Protein AF-A0A7S2ACG4-F1 (afdb_monomer_lite)

Organism: NCBI:txid1078864

Structure (mmCIF, N/CA/C/O backbone):
data_AF-A0A7S2ACG4-F1
#
_entry.id   AF-A0A7S2ACG4-F1
#
loop_
_atom_site.group_PDB
_atom_site.id
_atom_site.type_symbol
_atom_site.label_atom_id
_atom_site.label_alt_id
_atom_site.label_comp_id
_atom_site.label_asym_id
_atom_site.label_entity_id
_atom_site.label_seq_id
_atom_site.pdbx_PDB_ins_code
_atom_site.Cartn_x
_atom_site.Cartn_y
_atom_site.Cartn_z
_atom_site.occupancy
_atom_site.B_iso_or_equiv
_atom_site.auth_seq_id
_atom_site.auth_comp_id
_atom_site.auth_asym_id
_atom_site.auth_atom_id
_atom_site.pdbx_PDB_model_num
ATOM 1 N N . MET A 1 1 ? -9.609 -1.113 12.288 1.00 94.94 1 MET A N 1
ATOM 2 C CA . MET A 1 1 ? -8.136 -1.249 12.330 1.00 94.94 1 MET A CA 1
ATOM 3 C C . MET A 1 1 ? -7.491 0.113 12.137 1.00 94.94 1 MET A C 1
ATOM 5 O O . MET A 1 1 ? -8.011 0.905 11.362 1.00 94.94 1 MET A O 1
ATOM 9 N N . GLU A 1 2 ? -6.406 0.411 12.848 1.00 96.69 2 GLU A N 1
ATOM 10 C CA . GLU A 1 2 ? -5.659 1.664 12.652 1.00 96.69 2 GLU A CA 1
ATOM 11 C C . GLU A 1 2 ? -4.924 1.659 11.305 1.00 96.69 2 GLU A C 1
ATOM 13 O O . GLU A 1 2 ? -4.560 0.588 10.811 1.00 96.69 2 GLU A O 1
ATOM 18 N N . VAL A 1 3 ? -4.732 2.843 10.714 1.00 96.94 3 VAL A N 1
ATOM 19 C CA . VAL A 1 3 ? -4.081 3.005 9.408 1.00 96.94 3 VAL A CA 1
ATOM 20 C C . VAL A 1 3 ? -2.901 3.964 9.516 1.00 96.94 3 VAL A C 1
ATOM 22 O O . VAL A 1 3 ? -3.017 5.038 10.111 1.00 96.94 3 VAL A O 1
ATOM 25 N N . TYR A 1 4 ? -1.772 3.588 8.920 1.00 97.56 4 TYR A N 1
ATOM 26 C CA . TYR A 1 4 ? -0.558 4.401 8.868 1.00 97.56 4 TYR A CA 1
ATOM 27 C C . TYR A 1 4 ? 0.003 4.431 7.450 1.00 97.56 4 TYR A C 1
ATOM 29 O O . TYR A 1 4 ? -0.174 3.483 6.694 1.00 97.56 4 TYR A O 1
ATOM 37 N N . ILE A 1 5 ? 0.713 5.500 7.104 1.00 97.19 5 ILE A N 1
ATOM 38 C CA . ILE A 1 5 ? 1.559 5.564 5.908 1.00 97.19 5 ILE A CA 1
ATOM 39 C C . ILE A 1 5 ? 3.006 5.611 6.372 1.00 97.19 5 ILE A C 1
ATOM 41 O O . ILE A 1 5 ? 3.343 6.389 7.265 1.00 97.19 5 ILE A O 1
ATOM 45 N N . GLY A 1 6 ? 3.839 4.776 5.768 1.00 96.19 6 GLY A N 1
ATOM 46 C CA . GLY A 1 6 ? 5.273 4.711 5.994 1.00 96.19 6 GLY A CA 1
ATOM 47 C C . GLY A 1 6 ? 6.005 5.158 4.740 1.00 96.19 6 GLY A C 1
ATOM 48 O O . GLY A 1 6 ? 5.621 4.758 3.640 1.00 96.19 6 GLY A O 1
ATOM 49 N N . THR A 1 7 ? 7.053 5.968 4.886 1.00 94.75 7 THR A N 1
ATOM 50 C CA . THR A 1 7 ? 7.969 6.271 3.780 1.00 94.75 7 THR A CA 1
ATOM 51 C C . THR A 1 7 ? 9.415 5.985 4.143 1.00 94.75 7 THR A C 1
ATOM 53 O O . THR A 1 7 ? 9.838 6.149 5.294 1.00 94.75 7 THR A O 1
ATOM 56 N N . TYR A 1 8 ? 10.185 5.557 3.146 1.00 90.56 8 TYR A N 1
ATOM 57 C CA . TYR A 1 8 ? 11.637 5.463 3.233 1.00 90.56 8 TYR A CA 1
ATOM 58 C C . TYR A 1 8 ? 12.287 5.915 1.928 1.00 90.56 8 TYR A C 1
ATOM 60 O O . TYR A 1 8 ? 11.700 5.827 0.848 1.00 90.56 8 TYR A O 1
ATOM 68 N N . SER A 1 9 ? 13.510 6.431 2.037 1.00 87.62 9 SER A N 1
ATOM 69 C CA . SER A 1 9 ? 14.260 6.897 0.876 1.00 87.62 9 SER A CA 1
ATOM 70 C C . SER A 1 9 ? 14.801 5.707 0.096 1.00 87.62 9 SER A C 1
ATOM 72 O O . SER A 1 9 ? 15.509 4.854 0.635 1.00 87.62 9 SER A O 1
ATOM 74 N N . LEU A 1 10 ? 14.525 5.685 -1.202 1.00 80.62 10 LEU A N 1
ATOM 75 C CA . LEU A 1 10 ? 15.313 4.924 -2.159 1.00 80.62 10 LEU A CA 1
ATOM 76 C C . LEU A 1 10 ? 16.554 5.752 -2.541 1.00 80.62 10 LEU A C 1
ATOM 78 O O . LEU A 1 10 ? 16.940 6.703 -1.861 1.00 80.62 10 LEU A O 1
ATOM 82 N N . LEU A 1 11 ? 17.244 5.351 -3.608 1.00 78.81 11 LEU A N 1
ATOM 83 C CA . LEU A 1 11 ? 18.458 6.026 -4.060 1.00 78.81 11 LEU A CA 1
ATOM 84 C C . LEU A 1 11 ? 18.121 7.431 -4.597 1.00 78.81 11 LEU A C 1
ATOM 86 O O . LEU A 1 11 ? 17.392 7.546 -5.579 1.00 78.81 11 LEU A O 1
ATOM 90 N N . GLY A 1 12 ? 18.694 8.478 -3.998 1.00 81.56 12 GLY A N 1
ATOM 91 C CA . GLY A 1 12 ? 18.466 9.866 -4.413 1.00 81.56 12 GLY A CA 1
ATOM 92 C C . GLY A 1 12 ? 17.137 10.422 -3.891 1.00 81.56 12 GLY A C 1
ATOM 93 O O . GLY A 1 12 ? 16.831 10.256 -2.720 1.00 81.56 12 GLY A O 1
ATOM 94 N N . ASN A 1 13 ? 16.358 11.069 -4.765 1.00 80.31 13 ASN A N 1
ATOM 95 C CA . ASN A 1 13 ? 15.078 11.715 -4.421 1.00 80.31 13 ASN A CA 1
ATOM 96 C C . ASN A 1 13 ? 13.853 10.810 -4.654 1.00 80.31 13 ASN A C 1
ATOM 98 O O . ASN A 1 13 ? 12.730 11.299 -4.735 1.00 80.31 13 ASN A O 1
ATOM 102 N N . LEU A 1 14 ? 14.064 9.506 -4.847 1.00 82.50 14 LEU A N 1
ATOM 103 C CA . LEU A 1 14 ? 12.970 8.553 -5.001 1.00 82.50 14 LEU A CA 1
ATOM 104 C C . LEU A 1 14 ? 12.519 8.098 -3.615 1.00 82.50 14 LEU A C 1
ATOM 106 O O . LEU A 1 14 ? 13.328 7.602 -2.834 1.00 82.50 14 LEU A O 1
ATOM 110 N N . GLU A 1 15 ? 11.233 8.235 -3.322 1.00 87.88 15 GLU A N 1
ATOM 111 C CA . GLU A 1 15 ? 10.637 7.750 -2.079 1.00 87.88 15 GLU A CA 1
ATOM 112 C C . GLU A 1 15 ? 9.854 6.467 -2.340 1.00 87.88 15 GLU A C 1
ATOM 114 O O . GLU A 1 15 ? 9.179 6.334 -3.362 1.00 87.88 15 GLU A O 1
ATOM 119 N N . HIS A 1 16 ? 9.938 5.525 -1.407 1.00 90.31 16 HIS A N 1
ATOM 120 C CA . HIS A 1 16 ? 9.037 4.385 -1.351 1.00 90.31 16 HIS A CA 1
ATOM 121 C C . HIS A 1 16 ? 7.916 4.664 -0.357 1.00 90.31 16 HIS A C 1
ATOM 123 O O . HIS A 1 16 ? 8.163 5.260 0.695 1.00 90.31 16 HIS A O 1
ATOM 129 N N . GLN A 1 17 ? 6.702 4.218 -0.675 1.00 94.44 17 GLN A N 1
ATOM 130 C CA . GLN A 1 17 ? 5.549 4.337 0.210 1.00 94.44 17 GLN A CA 1
ATOM 131 C C . GLN A 1 17 ? 4.933 2.969 0.486 1.00 94.44 17 GLN A C 1
ATOM 133 O O . GLN A 1 17 ? 4.750 2.166 -0.426 1.00 94.44 17 GLN A O 1
ATOM 138 N N . ALA A 1 18 ? 4.557 2.763 1.741 1.00 95.94 18 ALA A N 1
ATOM 139 C CA . ALA A 1 18 ? 3.811 1.606 2.205 1.00 95.94 18 ALA A CA 1
ATOM 140 C C . ALA A 1 18 ? 2.633 2.050 3.070 1.00 95.94 18 ALA A C 1
ATOM 142 O O . ALA A 1 18 ? 2.638 3.146 3.646 1.00 95.94 18 ALA A O 1
ATOM 143 N N . ILE A 1 19 ? 1.638 1.178 3.203 1.00 97.38 19 ILE A N 1
ATOM 144 C CA . ILE A 1 19 ? 0.497 1.396 4.089 1.00 97.38 19 ILE A CA 1
ATOM 145 C C . ILE A 1 19 ? 0.451 0.318 5.168 1.00 97.38 19 ILE A C 1
ATOM 147 O O . ILE A 1 19 ? 0.541 -0.869 4.872 1.00 97.38 19 ILE A O 1
ATOM 151 N N . LYS A 1 20 ? 0.283 0.721 6.429 1.00 97.94 20 LYS A N 1
ATOM 152 C CA . LYS A 1 20 ? -0.011 -0.197 7.532 1.00 97.94 20 LYS A CA 1
ATOM 153 C C . LYS A 1 20 ? -1.508 -0.224 7.766 1.00 97.94 20 LYS A C 1
ATOM 155 O O . LYS A 1 20 ? -2.095 0.832 7.996 1.00 97.94 20 LYS A O 1
ATOM 160 N N . ILE A 1 21 ? -2.116 -1.405 7.766 1.00 97.06 21 ILE A N 1
ATOM 161 C CA . ILE A 1 21 ? -3.521 -1.603 8.132 1.00 97.06 21 ILE A CA 1
ATOM 162 C C . ILE A 1 21 ? -3.579 -2.648 9.244 1.00 97.06 21 ILE A C 1
ATOM 164 O O . ILE A 1 21 ? -3.249 -3.820 9.055 1.00 97.06 21 ILE A O 1
ATOM 168 N N . GLY A 1 22 ? -3.982 -2.218 10.439 1.00 96.31 22 GLY A N 1
ATOM 169 C CA . GLY A 1 22 ? -3.910 -3.062 11.627 1.00 96.31 22 GLY A CA 1
ATOM 170 C C . GLY A 1 22 ? -2.455 -3.381 11.971 1.00 96.31 22 GLY A C 1
ATOM 171 O O . GLY A 1 22 ? -1.678 -2.477 12.269 1.00 96.31 22 GLY A O 1
ATOM 172 N N . LYS A 1 23 ? -2.089 -4.666 11.942 1.00 96.88 23 LYS A N 1
ATOM 173 C CA . LYS A 1 23 ? -0.728 -5.123 12.271 1.00 96.88 23 LYS A CA 1
ATOM 174 C C . LYS A 1 23 ? 0.206 -5.271 11.069 1.00 96.88 23 LYS A C 1
ATOM 176 O O . LYS A 1 23 ? 1.394 -5.482 11.268 1.00 96.88 23 LYS A O 1
ATOM 181 N N . TYR A 1 24 ? -0.320 -5.162 9.853 1.00 97.62 24 TYR A N 1
ATOM 182 C CA . TYR A 1 24 ? 0.409 -5.501 8.638 1.00 97.62 24 TYR A CA 1
ATOM 183 C C . TYR A 1 24 ? 0.735 -4.275 7.797 1.00 97.62 24 TYR A C 1
ATOM 185 O O . TYR A 1 24 ? -0.129 -3.424 7.590 1.00 97.62 24 TYR A O 1
ATOM 193 N N . TRP A 1 25 ? 1.958 -4.235 7.286 1.00 97.62 25 TRP A N 1
ATOM 194 C CA . TRP A 1 25 ? 2.399 -3.375 6.201 1.00 97.62 25 TRP A CA 1
ATOM 195 C C . TRP A 1 25 ? 2.148 -4.043 4.861 1.00 97.62 25 TRP A C 1
ATOM 197 O O . TRP A 1 25 ? 2.421 -5.229 4.699 1.00 97.62 25 TRP A O 1
ATOM 207 N N . PHE A 1 26 ? 1.656 -3.253 3.916 1.00 97.00 26 PHE A N 1
ATOM 208 C CA . PHE A 1 26 ? 1.450 -3.631 2.532 1.00 97.00 26 PHE A CA 1
ATOM 209 C C . PHE A 1 26 ? 2.205 -2.649 1.644 1.00 97.00 26 PHE A C 1
ATOM 211 O O . PHE A 1 26 ? 2.020 -1.429 1.753 1.00 97.00 26 PHE A O 1
ATOM 218 N N . GLU A 1 27 ? 3.043 -3.173 0.758 1.00 94.69 27 GLU A N 1
ATOM 219 C CA . GLU A 1 27 ? 3.819 -2.355 -0.170 1.00 94.69 27 GLU A CA 1
ATOM 220 C C . GLU A 1 27 ? 4.051 -3.068 -1.497 1.00 94.69 27 GLU A C 1
ATOM 222 O O . GLU A 1 27 ? 4.183 -4.290 -1.548 1.00 94.69 27 GLU A O 1
ATOM 227 N N . VAL A 1 28 ? 4.107 -2.306 -2.590 1.00 93.38 28 VAL A N 1
ATOM 228 C CA . VAL A 1 28 ? 4.463 -2.863 -3.899 1.00 93.38 28 VAL A CA 1
ATOM 229 C C . VAL A 1 28 ? 5.972 -2.968 -3.972 1.00 93.38 28 VAL A C 1
ATOM 231 O O . VAL A 1 28 ? 6.657 -1.970 -4.187 1.00 93.38 28 VAL A O 1
ATOM 234 N N . VAL A 1 29 ? 6.506 -4.176 -3.839 1.00 88.62 29 VAL A N 1
ATOM 235 C CA . VAL A 1 29 ? 7.947 -4.380 -3.935 1.00 88.62 29 VAL A CA 1
ATOM 236 C C . VAL A 1 29 ? 8.388 -4.322 -5.390 1.00 88.62 29 VAL A C 1
ATOM 238 O O . VAL A 1 29 ? 8.076 -5.182 -6.214 1.00 88.62 29 VAL A O 1
ATOM 241 N N . GLY A 1 30 ? 9.177 -3.297 -5.706 1.00 72.81 30 GLY A N 1
ATOM 242 C CA . GLY A 1 30 ? 10.003 -3.314 -6.900 1.00 72.81 30 GLY A CA 1
ATOM 243 C C . GLY A 1 30 ? 11.026 -4.425 -6.726 1.00 72.81 30 GLY A C 1
ATOM 244 O O . GLY A 1 30 ? 11.882 -4.341 -5.845 1.00 72.81 30 GLY A O 1
ATOM 245 N N . ASN A 1 31 ? 10.928 -5.473 -7.538 1.00 57.12 31 ASN A N 1
ATOM 246 C CA . ASN A 1 31 ? 11.890 -6.565 -7.542 1.00 57.12 31 ASN A CA 1
ATOM 247 C C . ASN A 1 31 ? 13.226 -5.967 -8.037 1.00 57.12 31 ASN A C 1
ATOM 249 O O . ASN A 1 31 ? 13.516 -5.944 -9.213 1.00 57.12 31 ASN A O 1
ATOM 253 N N . ASN A 1 32 ? 14.031 -5.351 -7.174 1.00 59.66 32 ASN A N 1
ATOM 254 C CA . ASN A 1 32 ? 15.368 -4.830 -7.482 1.00 59.66 32 ASN A CA 1
ATOM 255 C C . ASN A 1 32 ? 15.399 -3.631 -8.470 1.00 59.66 32 ASN A C 1
ATOM 257 O O . ASN A 1 32 ? 14.632 -3.512 -9.422 1.00 59.66 32 ASN A O 1
ATOM 261 N N . LYS A 1 33 ? 16.423 -2.772 -8.360 1.00 55.94 33 LYS A N 1
ATOM 262 C CA . LYS A 1 33 ? 16.679 -1.635 -9.287 1.00 55.94 33 LYS A CA 1
ATOM 263 C C . LYS A 1 33 ? 16.882 -2.028 -10.768 1.00 55.94 33 LYS A C 1
ATOM 265 O O . LYS A 1 33 ? 17.120 -1.159 -11.599 1.00 55.94 33 LYS A O 1
ATOM 270 N N . LYS A 1 34 ? 16.852 -3.324 -11.096 1.00 58.06 34 LYS A N 1
ATOM 271 C CA . LYS A 1 34 ? 17.134 -3.885 -12.425 1.00 58.06 34 LYS A CA 1
ATOM 272 C C . LYS A 1 34 ? 15.906 -4.465 -13.138 1.00 58.06 34 LYS A C 1
ATOM 274 O O . LYS A 1 34 ? 16.058 -4.892 -14.274 1.00 58.06 34 LYS A O 1
ATOM 279 N N . GLN A 1 35 ? 14.724 -4.503 -12.518 1.00 64.94 35 GLN A N 1
ATOM 280 C CA . GLN A 1 35 ? 13.574 -5.240 -13.068 1.00 64.94 35 GLN A CA 1
ATOM 281 C C . GLN A 1 35 ? 12.420 -4.343 -13.526 1.00 64.94 35 GLN A C 1
ATOM 283 O O . GLN A 1 35 ? 11.250 -4.612 -13.257 1.00 64.94 35 GLN A O 1
ATOM 288 N N . ASN A 1 36 ? 12.747 -3.277 -14.255 1.00 74.31 36 ASN A N 1
ATOM 289 C CA . ASN A 1 36 ? 11.741 -2.570 -15.041 1.00 74.31 36 ASN A CA 1
ATOM 290 C C . ASN A 1 36 ? 11.044 -3.571 -15.986 1.00 74.31 36 ASN A C 1
ATOM 292 O O . ASN A 1 36 ? 11.726 -4.265 -16.739 1.00 74.31 36 ASN A O 1
ATOM 296 N N . GLY A 1 37 ? 9.715 -3.655 -15.932 1.00 77.69 37 GLY A N 1
ATOM 297 C CA . GLY A 1 37 ? 8.910 -4.586 -16.728 1.00 77.69 37 GLY A CA 1
ATOM 298 C C . GLY A 1 37 ? 8.674 -5.967 -16.106 1.00 77.69 37 GLY A C 1
ATOM 299 O O . GLY A 1 37 ? 8.039 -6.799 -16.748 1.00 77.69 37 GLY A O 1
ATOM 300 N N . CYS A 1 38 ? 9.149 -6.243 -14.886 1.00 84.38 38 CYS A N 1
ATOM 301 C CA . CYS A 1 38 ? 8.758 -7.466 -14.176 1.00 84.38 38 CYS A CA 1
ATOM 302 C C . CYS A 1 38 ? 7.375 -7.344 -13.543 1.00 84.38 38 CYS A C 1
ATOM 304 O O . CYS A 1 38 ? 6.869 -6.240 -13.351 1.00 84.38 38 CYS A O 1
ATOM 306 N N . ASN A 1 39 ? 6.788 -8.489 -13.192 1.00 89.31 39 ASN A N 1
ATOM 307 C CA . ASN A 1 39 ? 5.478 -8.495 -12.562 1.00 89.31 39 ASN A CA 1
ATOM 308 C C . ASN A 1 39 ? 5.512 -7.762 -11.217 1.00 89.31 39 ASN A C 1
ATOM 310 O O . ASN A 1 39 ? 6.444 -7.962 -10.429 1.00 89.31 39 ASN A O 1
ATOM 314 N N . ASN A 1 40 ? 4.499 -6.934 -10.965 1.00 90.00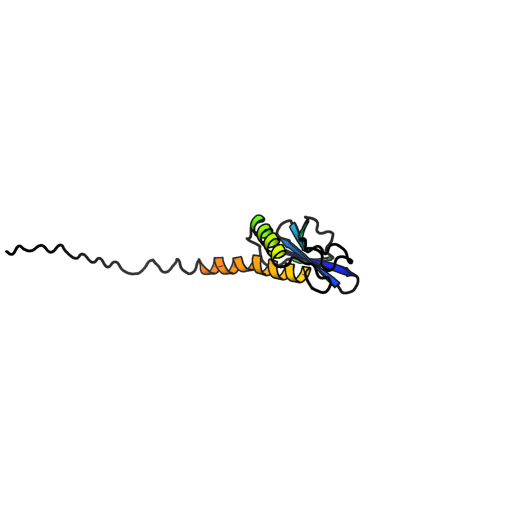 40 ASN A N 1
ATOM 315 C CA . ASN A 1 40 ? 4.292 -6.346 -9.649 1.00 90.00 40 ASN A CA 1
ATOM 316 C C . ASN A 1 40 ? 4.088 -7.457 -8.613 1.00 90.00 40 ASN A C 1
ATOM 318 O O . ASN A 1 40 ? 3.552 -8.528 -8.901 1.00 90.00 40 ASN A O 1
ATOM 322 N N . LYS A 1 41 ? 4.526 -7.187 -7.387 1.00 93.00 41 LYS A N 1
ATOM 323 C CA . LYS A 1 41 ? 4.265 -8.029 -6.225 1.00 93.00 41 LYS A CA 1
ATOM 324 C C . LYS A 1 41 ? 3.947 -7.116 -5.054 1.00 93.00 41 LYS A C 1
ATOM 326 O O . LYS A 1 41 ? 4.611 -6.099 -4.874 1.00 93.00 41 LYS A O 1
ATOM 331 N N . ILE A 1 42 ? 2.954 -7.496 -4.263 1.00 95.12 42 ILE A N 1
ATOM 332 C CA . ILE A 1 42 ? 2.675 -6.859 -2.979 1.00 95.12 42 ILE A CA 1
ATOM 333 C C . ILE A 1 42 ? 3.341 -7.705 -1.897 1.00 95.12 42 ILE A C 1
ATOM 335 O O . ILE A 1 42 ? 3.153 -8.923 -1.852 1.00 95.12 42 ILE A O 1
ATOM 339 N N . ASP A 1 43 ? 4.171 -7.073 -1.077 1.00 94.94 43 ASP A N 1
ATOM 340 C CA . ASP A 1 43 ? 4.790 -7.697 0.087 1.00 94.94 43 ASP A CA 1
ATOM 341 C C . ASP A 1 43 ? 3.996 -7.388 1.355 1.00 94.94 43 ASP A C 1
ATOM 343 O O . ASP A 1 43 ? 3.337 -6.349 1.459 1.00 94.94 43 ASP A O 1
ATOM 347 N N . LEU A 1 44 ? 4.044 -8.334 2.292 1.00 95.88 44 LEU A N 1
ATOM 348 C CA . LEU A 1 44 ? 3.313 -8.299 3.548 1.00 95.88 44 LEU A CA 1
ATOM 349 C C . LEU A 1 44 ? 4.268 -8.580 4.703 1.00 95.88 44 LEU A C 1
ATOM 351 O O . LEU A 1 44 ? 4.850 -9.664 4.777 1.00 95.88 44 LEU A O 1
ATOM 355 N N . HIS A 1 45 ? 4.357 -7.659 5.657 1.00 95.31 45 HIS A N 1
ATOM 356 C CA . HIS A 1 45 ? 5.174 -7.856 6.857 1.00 95.31 45 HIS A CA 1
ATOM 357 C C . HIS A 1 45 ? 4.623 -7.099 8.070 1.00 95.31 45 HIS A C 1
ATOM 359 O O . HIS A 1 45 ? 3.716 -6.282 7.951 1.00 95.31 45 HIS A O 1
ATOM 365 N N . GLU A 1 46 ? 5.113 -7.418 9.270 1.00 95.62 46 GLU A N 1
ATOM 366 C CA . GLU A 1 46 ? 4.621 -6.832 10.533 1.00 95.62 46 GLU A CA 1
ATOM 367 C C . GLU A 1 46 ? 5.581 -5.783 11.129 1.00 95.62 46 GLU A C 1
ATOM 369 O O . GLU A 1 46 ? 5.232 -5.097 12.092 1.00 95.62 46 GLU A O 1
ATOM 374 N N . PHE A 1 47 ? 6.793 -5.642 10.584 1.00 92.00 47 PHE A N 1
ATOM 375 C CA . PHE A 1 47 ? 7.868 -4.884 11.223 1.00 92.00 47 PHE A CA 1
ATOM 376 C C . PHE A 1 47 ? 7.941 -3.438 10.724 1.00 92.00 47 PHE A C 1
ATOM 378 O O . PHE A 1 47 ? 8.031 -3.169 9.532 1.00 92.00 47 PHE A O 1
ATOM 385 N N . ASP A 1 48 ? 7.996 -2.488 11.659 1.00 89.19 48 ASP A N 1
ATOM 386 C CA . ASP A 1 48 ? 8.083 -1.052 11.350 1.00 89.19 48 ASP A CA 1
ATOM 387 C C . ASP A 1 48 ? 9.493 -0.598 10.918 1.00 89.19 48 ASP A C 1
ATOM 389 O O . ASP A 1 48 ? 9.668 0.534 10.472 1.00 89.19 48 ASP A O 1
ATOM 393 N N . SER A 1 49 ? 10.510 -1.459 11.052 1.00 79.19 49 SER A N 1
ATOM 394 C CA . SER A 1 49 ? 11.937 -1.094 11.012 1.00 79.19 49 SER A CA 1
ATOM 395 C C . SER A 1 49 ? 12.428 -0.481 9.699 1.00 79.19 49 SER A C 1
ATOM 397 O O . SER A 1 49 ? 13.510 0.099 9.673 1.00 79.19 49 SER A O 1
ATOM 399 N N . ASN A 1 50 ? 11.663 -0.615 8.618 1.00 83.06 50 ASN A N 1
ATOM 400 C CA . ASN A 1 50 ? 12.065 -0.155 7.292 1.00 83.06 50 ASN A CA 1
ATOM 401 C C . ASN A 1 50 ? 11.646 1.294 6.999 1.00 83.06 50 ASN A C 1
ATOM 403 O O . ASN A 1 50 ? 12.143 1.873 6.036 1.00 83.06 50 ASN A O 1
ATOM 407 N N . TYR A 1 51 ? 10.765 1.897 7.808 1.00 91.25 51 TYR A N 1
ATOM 408 C CA . TYR A 1 51 ? 10.168 3.202 7.511 1.00 91.25 51 TYR A CA 1
ATOM 409 C C . TYR A 1 51 ? 10.752 4.313 8.383 1.00 91.25 51 TYR A C 1
ATOM 411 O O . TYR A 1 51 ? 10.809 4.210 9.605 1.00 91.25 51 TYR A O 1
ATOM 419 N N . ILE A 1 52 ? 11.158 5.408 7.738 1.00 92.31 52 ILE A N 1
ATOM 420 C CA . ILE A 1 52 ? 11.763 6.572 8.399 1.00 92.31 52 ILE A CA 1
ATOM 421 C C . ILE A 1 52 ? 10.667 7.530 8.869 1.00 92.31 52 ILE A C 1
ATOM 423 O O . ILE A 1 52 ? 10.726 8.054 9.979 1.00 92.31 52 ILE A O 1
ATOM 427 N N . ASN A 1 53 ? 9.644 7.736 8.036 1.00 94.56 53 ASN A N 1
ATOM 428 C CA . ASN A 1 53 ? 8.510 8.593 8.363 1.00 94.56 53 ASN A CA 1
ATOM 429 C C . ASN A 1 53 ? 7.246 7.748 8.452 1.00 94.56 53 ASN A C 1
ATOM 431 O O . ASN A 1 53 ? 6.737 7.289 7.431 1.00 94.56 53 ASN A O 1
ATOM 435 N N . ILE A 1 54 ? 6.726 7.566 9.665 1.00 96.81 54 ILE A N 1
ATOM 436 C CA . ILE A 1 54 ? 5.462 6.867 9.904 1.00 96.81 54 ILE A CA 1
ATOM 437 C C . ILE A 1 54 ? 4.421 7.890 10.344 1.00 96.81 54 ILE A C 1
ATOM 439 O O . ILE A 1 54 ? 4.558 8.540 11.381 1.00 96.81 54 ILE A O 1
ATOM 443 N N . LYS A 1 55 ? 3.352 8.025 9.560 1.00 97.25 55 LYS A N 1
ATOM 444 C CA . LYS A 1 55 ? 2.241 8.934 9.833 1.00 97.25 55 LYS A CA 1
ATOM 445 C C . LYS A 1 55 ? 0.961 8.145 10.060 1.00 97.25 55 LYS A C 1
ATOM 447 O O . LYS A 1 55 ? 0.464 7.490 9.148 1.00 97.25 55 LYS A O 1
ATOM 452 N N . LYS A 1 56 ? 0.393 8.262 11.261 1.00 97.44 56 LYS A N 1
ATOM 453 C CA . LYS A 1 56 ? -0.954 7.760 11.557 1.00 97.44 56 LYS A CA 1
ATOM 454 C C . LYS A 1 56 ? -1.997 8.576 10.794 1.00 97.44 56 LYS A C 1
ATOM 456 O O . LYS A 1 56 ? -1.912 9.805 10.754 1.00 97.44 56 LYS A O 1
ATOM 461 N N . LEU A 1 57 ? -2.979 7.904 10.205 1.00 95.94 57 LEU A N 1
ATOM 462 C CA . LEU A 1 57 ? -4.118 8.550 9.561 1.00 95.94 57 LEU A CA 1
ATOM 463 C C . LEU A 1 57 ? -5.285 8.686 10.544 1.00 95.94 57 LEU A C 1
ATOM 465 O O . LEU A 1 57 ? -5.500 7.834 11.403 1.00 95.94 57 LEU A O 1
ATOM 469 N N . ASN A 1 58 ? -6.057 9.763 10.401 1.00 94.00 58 ASN A N 1
ATOM 470 C CA . ASN A 1 58 ? -7.161 10.103 11.305 1.00 94.00 58 ASN A CA 1
ATOM 471 C C . ASN A 1 58 ? -8.471 9.381 10.936 1.00 94.00 58 ASN A C 1
ATOM 473 O O . ASN A 1 58 ? -9.539 9.987 10.957 1.00 94.00 58 ASN A O 1
ATOM 477 N N . PHE A 1 59 ? -8.394 8.105 10.561 1.00 90.88 59 PHE A N 1
ATOM 478 C CA . PHE A 1 59 ? -9.560 7.254 10.330 1.00 90.88 59 PHE A CA 1
ATOM 479 C C . PHE A 1 59 ? -9.230 5.787 10.622 1.00 90.88 59 PHE A C 1
ATOM 481 O O . PHE A 1 59 ? -8.064 5.396 10.715 1.00 90.88 59 PHE A O 1
ATOM 488 N N . LEU A 1 60 ? -10.274 4.973 10.779 1.00 93.50 60 LEU A N 1
ATOM 489 C CA . LEU A 1 60 ? -10.157 3.532 10.982 1.00 93.50 60 LEU A CA 1
ATOM 490 C C . LEU A 1 60 ? -10.561 2.791 9.708 1.00 93.50 60 LEU A C 1
ATOM 492 O O . LEU A 1 60 ? -11.530 3.160 9.058 1.00 93.50 60 LEU A O 1
ATOM 496 N N . CYS A 1 61 ? -9.842 1.726 9.377 1.00 93.88 61 CYS A N 1
ATOM 497 C CA . CYS A 1 61 ? -10.239 0.778 8.343 1.00 93.88 61 CYS A CA 1
ATOM 498 C C . CYS A 1 61 ? -11.230 -0.238 8.930 1.00 93.88 61 CYS A C 1
ATOM 500 O O . CYS A 1 61 ? -10.939 -0.861 9.957 1.00 93.88 61 CYS A O 1
ATOM 502 N N . ASP A 1 62 ? -12.386 -0.388 8.300 1.00 93.81 62 ASP A N 1
ATOM 503 C CA . ASP A 1 62 ? -13.432 -1.365 8.624 1.00 93.81 62 ASP A CA 1
ATOM 504 C C . ASP A 1 62 ? -13.398 -2.608 7.718 1.00 93.81 62 ASP A C 1
ATOM 506 O O . ASP A 1 62 ? -14.055 -3.600 8.029 1.00 93.81 62 ASP A O 1
ATOM 510 N N . ARG A 1 63 ? -12.594 -2.584 6.647 1.00 93.69 63 ARG A N 1
ATOM 511 C CA . ARG A 1 63 ? -12.351 -3.741 5.778 1.00 93.69 63 ARG A CA 1
ATOM 512 C C . ARG A 1 63 ? -11.712 -4.875 6.556 1.00 93.69 63 ARG A C 1
ATOM 514 O O . ARG A 1 63 ? -10.818 -4.661 7.368 1.00 93.69 63 ARG A O 1
ATOM 521 N N . THR A 1 64 ? -12.140 -6.091 6.276 1.00 95.56 64 THR A N 1
ATOM 522 C CA . THR A 1 64 ? -11.517 -7.313 6.772 1.00 95.56 64 THR A CA 1
ATOM 523 C C . THR A 1 64 ? -10.169 -7.553 6.096 1.00 95.56 64 THR A C 1
ATOM 525 O O . THR A 1 64 ? -9.864 -7.011 5.035 1.00 95.56 64 THR A O 1
ATOM 528 N N . TYR A 1 65 ? -9.350 -8.409 6.704 1.00 95.75 65 TYR A N 1
ATOM 529 C CA . TYR A 1 65 ? -8.080 -8.818 6.108 1.00 95.75 65 TYR A CA 1
ATOM 530 C C . TYR A 1 65 ? -8.269 -9.488 4.735 1.00 95.75 65 TYR A C 1
ATOM 532 O O . TYR A 1 65 ? -7.529 -9.179 3.807 1.00 95.75 65 TYR A O 1
ATOM 540 N N . ASN A 1 66 ? -9.298 -10.328 4.577 1.00 96.56 66 ASN A N 1
ATOM 541 C CA . ASN A 1 66 ? -9.586 -10.995 3.304 1.00 96.56 66 ASN A 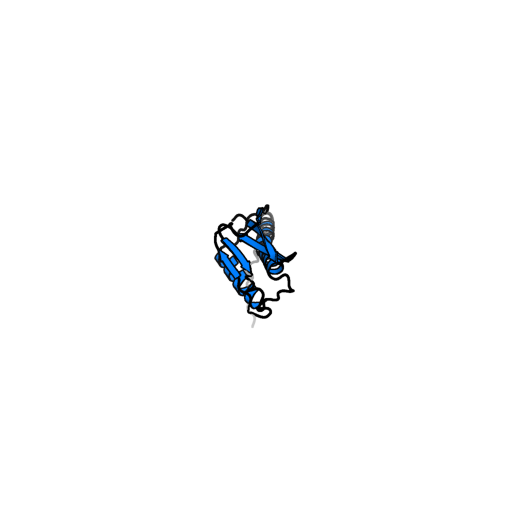CA 1
ATOM 542 C C . ASN A 1 66 ? -9.988 -9.998 2.207 1.00 96.56 66 ASN A C 1
ATOM 544 O O . ASN A 1 66 ? -9.476 -10.103 1.102 1.00 96.56 66 ASN A O 1
ATOM 548 N N . GLU A 1 67 ? -10.807 -8.984 2.514 1.00 96.31 67 GLU A N 1
ATOM 549 C CA . GLU A 1 67 ? -11.141 -7.919 1.548 1.00 96.31 67 GLU A CA 1
ATOM 550 C C . GLU A 1 67 ? -9.899 -7.143 1.082 1.00 96.31 67 GLU A C 1
ATOM 552 O O . GLU A 1 67 ? -9.826 -6.707 -0.064 1.00 96.31 67 GLU A O 1
ATOM 557 N N . ILE A 1 68 ? -8.913 -6.957 1.966 1.00 97.38 68 ILE A N 1
ATOM 558 C CA . ILE A 1 68 ? -7.643 -6.309 1.612 1.00 97.38 68 ILE A CA 1
ATOM 559 C C . ILE A 1 68 ? -6.816 -7.214 0.689 1.00 97.38 68 ILE A C 1
ATOM 561 O O . ILE A 1 68 ? -6.214 -6.717 -0.260 1.00 97.38 68 ILE A O 1
ATOM 565 N N . LEU A 1 69 ? -6.795 -8.528 0.932 1.00 96.69 69 LEU A N 1
ATOM 566 C CA . LEU A 1 69 ? -6.124 -9.480 0.043 1.00 96.69 69 LEU A CA 1
ATOM 567 C C . LEU A 1 69 ? -6.794 -9.548 -1.335 1.00 96.69 69 LEU A C 1
ATOM 569 O O . LEU A 1 69 ? -6.100 -9.461 -2.340 1.00 96.69 69 LEU A O 1
ATOM 573 N N . GLU A 1 70 ? -8.125 -9.596 -1.390 1.00 97.25 70 GLU A N 1
ATOM 574 C CA . GLU A 1 70 ? -8.876 -9.558 -2.651 1.00 97.25 70 GLU A CA 1
ATOM 575 C C . GLU A 1 70 ? -8.612 -8.262 -3.432 1.00 97.25 70 GLU A C 1
ATOM 577 O O . GLU A 1 70 ? -8.429 -8.288 -4.650 1.00 97.25 70 GLU A O 1
ATOM 582 N N . PHE A 1 71 ? -8.542 -7.120 -2.735 1.00 97.06 71 PHE A N 1
ATOM 583 C CA . PHE A 1 71 ? -8.123 -5.858 -3.344 1.00 97.06 71 PHE A CA 1
ATOM 584 C C . PHE A 1 71 ? -6.706 -5.956 -3.922 1.00 97.06 71 PHE A C 1
ATOM 586 O O . PHE A 1 71 ? -6.478 -5.503 -5.041 1.00 97.06 71 PHE A O 1
ATOM 593 N N . ASN A 1 72 ? -5.763 -6.541 -3.181 1.00 97.31 72 ASN A N 1
ATOM 594 C CA . ASN A 1 72 ? -4.375 -6.684 -3.614 1.00 97.31 72 ASN A CA 1
ATOM 595 C C . ASN A 1 72 ? -4.252 -7.560 -4.864 1.00 97.31 72 ASN A C 1
ATOM 597 O O . ASN A 1 72 ? -3.572 -7.161 -5.809 1.00 97.31 72 ASN A O 1
ATOM 601 N N . ASP A 1 73 ? -4.932 -8.707 -4.890 1.00 96.94 73 ASP A N 1
ATOM 602 C CA . ASP A 1 73 ? -4.936 -9.616 -6.039 1.00 96.94 73 ASP A CA 1
ATOM 603 C C . ASP A 1 73 ? -5.491 -8.910 -7.280 1.00 96.94 73 ASP A C 1
ATOM 605 O O . ASP A 1 73 ? -4.837 -8.863 -8.322 1.00 96.94 73 ASP A O 1
ATOM 609 N N . LYS A 1 74 ? -6.641 -8.241 -7.137 1.00 97.31 74 LYS A N 1
ATOM 610 C CA . LYS A 1 74 ? -7.237 -7.453 -8.218 1.00 97.31 74 LYS A CA 1
ATOM 611 C C . LYS A 1 74 ? -6.324 -6.317 -8.683 1.00 97.31 74 LYS A C 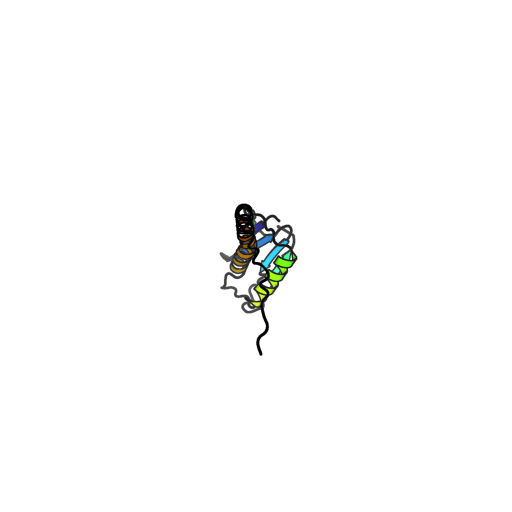1
ATOM 613 O O . LYS A 1 74 ? -6.193 -6.072 -9.879 1.00 97.31 74 LYS A O 1
ATOM 618 N N . TRP A 1 75 ? -5.686 -5.611 -7.753 1.00 96.69 75 TRP A N 1
ATOM 619 C CA . TRP A 1 75 ? -4.786 -4.515 -8.095 1.00 96.69 75 TRP A CA 1
ATOM 620 C C . TRP A 1 75 ? -3.582 -5.016 -8.902 1.00 96.69 75 TRP A C 1
ATOM 622 O O . TRP A 1 75 ? -3.178 -4.340 -9.845 1.00 96.69 75 TRP A O 1
ATOM 632 N N . LEU A 1 76 ? -3.045 -6.200 -8.578 1.00 95.44 76 LEU A N 1
ATOM 633 C CA . LEU A 1 76 ? -1.968 -6.848 -9.335 1.00 95.44 76 LEU A CA 1
ATOM 634 C C . LEU A 1 76 ? -2.411 -7.295 -10.735 1.00 95.44 76 LEU A C 1
ATOM 636 O O . LEU A 1 76 ? -1.615 -7.209 -11.667 1.00 95.44 76 LEU A O 1
ATOM 640 N N . GLU A 1 77 ? -3.659 -7.736 -10.903 1.00 95.00 77 GLU A N 1
ATOM 641 C CA . GLU A 1 77 ? -4.233 -8.029 -12.225 1.00 95.00 77 GLU A CA 1
ATOM 642 C C . GLU A 1 77 ? -4.356 -6.762 -13.084 1.00 95.00 77 GLU A C 1
ATOM 644 O O . GLU A 1 77 ? -3.972 -6.766 -14.255 1.00 95.00 77 GLU A O 1
ATOM 649 N N . ASP A 1 78 ? -4.845 -5.668 -12.490 1.00 95.38 78 ASP A N 1
ATOM 650 C CA . ASP A 1 78 ? -5.045 -4.381 -13.168 1.00 95.38 78 ASP A CA 1
ATOM 651 C C . ASP A 1 78 ? -3.710 -3.645 -13.432 1.00 95.38 78 ASP A C 1
ATOM 653 O O . ASP A 1 78 ? -3.601 -2.844 -14.364 1.00 95.38 78 ASP A O 1
ATOM 657 N N . HIS A 1 79 ? -2.674 -3.939 -12.639 1.00 93.62 79 HIS A N 1
ATOM 658 C CA . HIS A 1 79 ? -1.336 -3.351 -12.727 1.00 93.62 79 HIS A CA 1
ATOM 659 C C . HIS A 1 79 ? -0.278 -4.461 -12.781 1.00 93.62 79 HIS A C 1
ATOM 661 O O . HIS A 1 79 ? 0.490 -4.635 -11.831 1.00 93.62 79 HIS A O 1
ATOM 667 N N . PRO A 1 80 ? -0.184 -5.220 -13.884 1.00 91.94 80 PRO A N 1
ATOM 668 C CA . PRO A 1 80 ? 0.638 -6.422 -13.916 1.00 91.94 80 PRO A CA 1
ATOM 669 C C . PRO A 1 80 ? 2.132 -6.117 -13.878 1.00 91.94 80 PRO A C 1
ATOM 671 O O . PRO A 1 80 ? 2.891 -6.919 -13.350 1.00 91.94 80 PRO A O 1
ATOM 674 N N . THR A 1 81 ? 2.580 -4.979 -14.412 1.00 88.56 81 THR A N 1
ATOM 675 C CA . THR A 1 81 ? 4.006 -4.689 -14.615 1.00 88.56 81 THR A CA 1
ATOM 676 C C . THR A 1 81 ? 4.505 -3.535 -13.758 1.00 88.56 81 THR A C 1
ATOM 678 O O . THR A 1 81 ? 3.923 -2.452 -13.762 1.00 88.56 81 THR A O 1
ATOM 681 N N . TYR A 1 82 ? 5.652 -3.737 -13.115 1.00 82.44 82 TYR A N 1
ATOM 682 C CA . TYR A 1 82 ? 6.390 -2.697 -12.416 1.00 82.44 82 TYR A CA 1
ATOM 683 C C . TYR A 1 82 ? 7.142 -1.804 -13.406 1.00 82.44 82 TYR A C 1
ATOM 685 O O . TYR A 1 82 ? 7.904 -2.284 -14.250 1.00 82.44 82 TYR A O 1
ATOM 693 N N . SER A 1 83 ? 7.014 -0.492 -13.247 1.00 80.06 83 SER A N 1
ATOM 694 C CA . SER A 1 83 ? 7.853 0.499 -13.923 1.00 80.06 83 SER A CA 1
ATOM 695 C C . SER A 1 83 ? 8.574 1.395 -12.921 1.00 80.06 83 SER A C 1
ATOM 697 O O . SER A 1 83 ? 7.940 2.030 -12.091 1.00 80.06 83 SER A O 1
ATOM 699 N N . ILE A 1 84 ? 9.904 1.491 -13.013 1.00 70.56 84 ILE A N 1
ATOM 700 C CA . ILE A 1 84 ? 10.720 2.312 -12.091 1.00 70.56 84 ILE A CA 1
ATOM 701 C C . ILE A 1 84 ? 10.406 3.810 -12.232 1.00 70.56 84 ILE A C 1
ATOM 703 O O . ILE A 1 84 ? 10.566 4.567 -11.281 1.00 70.56 84 ILE A O 1
ATOM 707 N N . PHE A 1 85 ? 9.977 4.232 -13.423 1.00 70.12 85 PHE A N 1
ATOM 708 C CA . PHE A 1 85 ? 9.614 5.621 -13.710 1.00 70.12 85 PHE A CA 1
ATOM 709 C C . PHE A 1 85 ? 8.156 5.937 -13.383 1.00 70.12 85 PHE A C 1
ATOM 711 O O . PHE A 1 85 ? 7.755 7.093 -13.478 1.00 70.12 85 PHE A O 1
ATOM 718 N N . GLN A 1 86 ? 7.358 4.920 -13.060 1.00 66.50 86 GLN A N 1
ATOM 719 C CA . GLN A 1 86 ? 5.989 5.104 -12.614 1.00 66.50 86 GLN A CA 1
ATOM 720 C C . GLN A 1 86 ? 5.968 5.002 -11.099 1.00 66.50 86 GLN A C 1
ATOM 722 O O . GLN A 1 86 ? 6.612 4.134 -10.507 1.00 66.50 86 GLN A O 1
ATOM 727 N N . ASP A 1 87 ? 5.205 5.887 -10.478 1.00 81.44 87 ASP A N 1
ATOM 728 C CA . ASP A 1 87 ? 5.035 5.956 -9.035 1.00 81.44 87 ASP A CA 1
ATOM 729 C C . ASP A 1 87 ? 4.189 4.767 -8.521 1.00 81.44 87 ASP A C 1
ATOM 731 O O . ASP A 1 87 ? 3.139 4.973 -7.926 1.00 81.44 87 ASP A O 1
ATOM 735 N N . ASN A 1 88 ? 4.572 3.505 -8.782 1.00 85.06 88 ASN A N 1
ATOM 736 C CA . ASN A 1 88 ? 3.725 2.324 -8.519 1.00 85.06 88 ASN A CA 1
ATOM 737 C C . ASN A 1 88 ? 3.403 2.157 -7.035 1.00 85.06 88 ASN A C 1
ATOM 739 O O . ASN A 1 88 ? 2.279 1.802 -6.692 1.00 85.06 88 ASN A O 1
ATOM 743 N N . CYS A 1 89 ? 4.371 2.413 -6.149 1.00 90.00 89 CYS A N 1
ATOM 744 C CA . CYS A 1 89 ? 4.128 2.309 -4.711 1.00 90.00 89 CYS A CA 1
ATOM 745 C C . CYS A 1 89 ? 3.215 3.440 -4.211 1.00 90.00 89 CYS A C 1
ATOM 747 O O . CYS A 1 89 ? 2.306 3.190 -3.426 1.00 90.00 89 CYS A O 1
ATOM 749 N N . GLN A 1 90 ? 3.354 4.656 -4.745 1.00 91.69 90 GLN A N 1
ATOM 750 C CA . GLN A 1 90 ? 2.462 5.778 -4.454 1.00 91.69 90 GLN A CA 1
ATOM 751 C C . GLN A 1 90 ? 1.063 5.544 -5.041 1.00 91.69 90 GLN A C 1
ATOM 753 O O . GLN A 1 90 ? 0.059 5.861 -4.407 1.00 9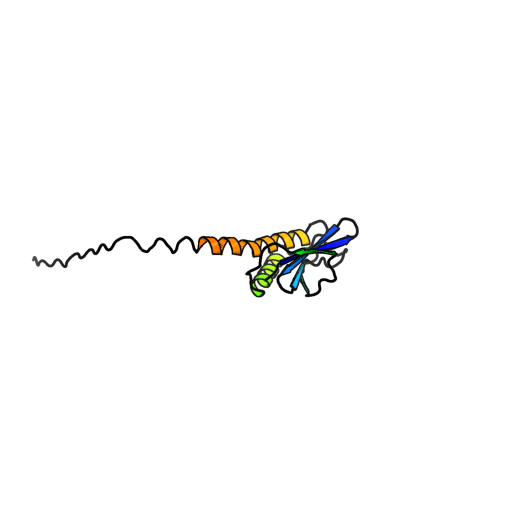1.69 90 GLN A O 1
ATOM 758 N N . LEU A 1 91 ? 0.993 4.980 -6.249 1.00 94.00 91 LEU A N 1
ATOM 759 C CA . LEU A 1 91 ? -0.227 4.606 -6.955 1.00 94.00 91 LEU A CA 1
ATOM 760 C C . LEU A 1 91 ? -1.008 3.572 -6.146 1.00 94.00 91 LEU A C 1
ATOM 762 O O . LEU A 1 91 ? -2.177 3.796 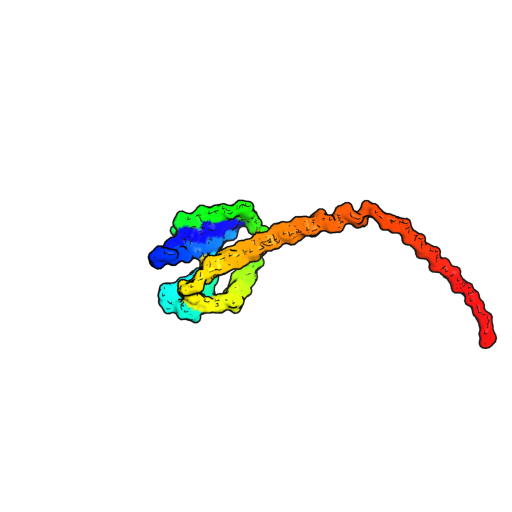-5.843 1.00 94.00 91 LEU A O 1
ATOM 766 N N . TYR A 1 92 ? -0.339 2.503 -5.718 1.00 95.69 92 TYR A N 1
ATOM 767 C CA . TYR A 1 92 ? -0.922 1.494 -4.843 1.00 95.69 92 TYR A CA 1
ATOM 768 C C . TYR A 1 92 ? -1.431 2.100 -3.536 1.00 95.69 92 TYR A C 1
ATOM 770 O O . TYR A 1 92 ? -2.601 1.921 -3.206 1.00 95.69 92 TYR A O 1
ATOM 778 N N . VAL A 1 93 ? -0.597 2.873 -2.824 1.00 96.12 93 VAL A N 1
ATOM 779 C CA . VAL A 1 93 ? -0.989 3.524 -1.561 1.00 96.12 93 VAL A CA 1
ATOM 780 C C . VAL A 1 93 ? -2.200 4.438 -1.766 1.00 96.12 93 VAL A C 1
ATOM 782 O O . VAL A 1 93 ? -3.129 4.425 -0.962 1.00 96.12 93 VAL A O 1
ATOM 785 N N . ARG A 1 94 ? -2.252 5.198 -2.861 1.00 95.75 94 ARG A N 1
ATOM 786 C CA . ARG A 1 94 ? -3.406 6.039 -3.201 1.00 95.75 94 ARG A CA 1
ATOM 787 C C . ARG A 1 94 ? -4.672 5.209 -3.432 1.00 95.75 94 ARG A C 1
ATOM 789 O O . ARG A 1 94 ? -5.739 5.573 -2.931 1.00 95.75 94 ARG A O 1
ATOM 796 N N . ASP A 1 95 ? -4.569 4.126 -4.190 1.00 96.31 95 ASP A N 1
ATOM 797 C CA . ASP A 1 95 ? -5.723 3.329 -4.596 1.00 96.31 95 ASP A CA 1
ATOM 798 C C . ASP A 1 95 ? -6.274 2.496 -3.426 1.00 96.31 95 ASP A C 1
ATOM 800 O O . ASP A 1 95 ? -7.490 2.469 -3.219 1.00 96.31 95 ASP A O 1
ATOM 804 N N . ILE A 1 96 ? -5.409 1.913 -2.587 1.00 96.38 96 ILE A N 1
ATOM 805 C CA . ILE A 1 96 ? -5.846 1.204 -1.377 1.00 96.38 96 ILE A CA 1
ATOM 806 C C . ILE A 1 96 ? -6.450 2.163 -0.349 1.00 96.38 96 ILE A C 1
ATOM 808 O O . ILE A 1 96 ? -7.478 1.842 0.243 1.00 96.38 96 ILE A O 1
ATOM 812 N N . LEU A 1 97 ? -5.901 3.376 -0.187 1.00 96.06 97 LEU A N 1
ATOM 813 C CA . LEU A 1 97 ? -6.511 4.410 0.659 1.00 96.06 97 LEU A CA 1
ATOM 814 C C . LEU A 1 97 ? -7.921 4.759 0.189 1.00 96.06 97 LEU A C 1
ATOM 816 O O . LEU A 1 97 ? -8.828 4.914 1.006 1.00 96.06 97 LEU A O 1
ATOM 820 N N . LYS A 1 98 ? -8.127 4.859 -1.127 1.00 95.31 98 LYS A N 1
ATOM 821 C CA . LYS A 1 98 ? -9.455 5.081 -1.700 1.00 95.31 98 LYS A CA 1
ATOM 822 C C . LYS A 1 98 ? -10.393 3.912 -1.385 1.00 95.31 98 LYS A C 1
ATOM 824 O O . LYS A 1 98 ? -11.507 4.156 -0.927 1.00 95.31 98 LYS A O 1
ATOM 829 N N . PHE A 1 99 ? -9.943 2.672 -1.569 1.00 94.94 99 PHE A N 1
ATOM 830 C CA . PHE A 1 99 ? -10.728 1.465 -1.291 1.00 94.94 99 PHE A CA 1
ATOM 831 C C . PHE A 1 99 ? -11.175 1.358 0.178 1.00 94.94 99 PHE A C 1
ATOM 833 O O . PHE A 1 99 ? -12.355 1.112 0.454 1.00 94.94 99 PHE A O 1
ATOM 840 N N . ILE A 1 100 ? -10.259 1.597 1.124 1.00 94.62 100 ILE A N 1
ATOM 841 C CA . ILE A 1 100 ? -10.560 1.510 2.562 1.00 94.62 100 ILE A CA 1
ATOM 842 C C . ILE A 1 100 ? -11.323 2.728 3.096 1.00 94.62 100 ILE A C 1
ATOM 844 O O . ILE A 1 100 ? -11.905 2.649 4.170 1.00 94.62 100 ILE A O 1
ATOM 848 N N . ASN A 1 101 ? -11.317 3.860 2.383 1.00 89.06 101 ASN A N 1
ATOM 849 C CA . ASN A 1 101 ? -12.063 5.053 2.787 1.00 89.06 101 ASN A CA 1
ATOM 850 C C . ASN A 1 101 ? -13.490 5.086 2.204 1.00 89.06 101 ASN A C 1
ATOM 852 O O . ASN A 1 101 ? -14.384 5.706 2.774 1.00 89.06 101 ASN A O 1
ATOM 856 N N . GLN A 1 102 ? -13.742 4.408 1.079 1.00 80.94 102 GLN A N 1
ATOM 857 C CA . GLN A 1 102 ? -15.069 4.357 0.447 1.00 80.94 102 GLN A CA 1
ATOM 858 C C . GLN A 1 102 ? -16.146 3.677 1.309 1.00 80.94 102 GLN A C 1
ATOM 860 O O . GLN A 1 102 ? -17.327 3.999 1.173 1.00 80.94 102 GLN A O 1
ATOM 865 N N . SER A 1 103 ? -15.771 2.780 2.219 1.00 59.47 103 SER A N 1
ATOM 866 C CA . SER A 1 103 ? -16.703 2.117 3.139 1.00 59.47 103 SER A CA 1
ATOM 867 C C . SER A 1 103 ? -17.355 3.081 4.143 1.00 59.47 103 SER A C 1
ATOM 869 O O . SER A 1 103 ? -18.536 2.922 4.459 1.00 59.47 103 SER A O 1
ATOM 871 N N . HIS A 1 104 ? -16.675 4.168 4.531 1.00 52.81 104 HIS A N 1
ATOM 872 C CA . HIS A 1 104 ? -17.241 5.204 5.415 1.00 52.81 104 HIS A CA 1
ATOM 873 C C . HIS A 1 104 ? -18.432 5.952 4.797 1.00 52.81 104 HIS A C 1
ATOM 875 O O . HIS A 1 104 ? -19.321 6.429 5.507 1.00 52.81 104 HIS A O 1
ATOM 881 N N . ILE A 1 105 ? -18.488 6.042 3.466 1.00 54.31 105 ILE A N 1
ATOM 882 C CA . ILE A 1 105 ? -19.531 6.803 2.766 1.00 54.31 105 ILE A CA 1
ATOM 883 C C . ILE A 1 105 ? -20.843 6.003 2.697 1.00 54.31 105 ILE A C 1
ATOM 885 O O . ILE A 1 105 ? -21.924 6.582 2.819 1.00 54.31 105 ILE A O 1
ATOM 889 N N . HIS A 1 106 ? -20.777 4.672 2.588 1.00 48.09 106 HIS A N 1
ATOM 890 C CA . HIS A 1 106 ? -21.974 3.831 2.464 1.00 48.09 106 HIS A CA 1
ATOM 891 C C . HIS A 1 106 ? -22.719 3.604 3.788 1.00 48.09 106 HIS A C 1
ATOM 893 O O . HIS A 1 106 ? -23.949 3.531 3.785 1.00 48.09 106 HIS A O 1
ATOM 899 N N . VAL A 1 107 ? -22.024 3.564 4.932 1.00 51.53 107 VAL A N 1
ATOM 900 C CA . VAL A 1 107 ? -22.683 3.403 6.246 1.00 51.53 107 VAL A CA 1
ATOM 901 C C . VAL A 1 107 ? -23.514 4.640 6.620 1.00 51.53 107 VAL A C 1
ATOM 903 O O . VAL A 1 107 ? -24.545 4.527 7.283 1.00 51.53 107 VAL A O 1
ATOM 906 N N . THR A 1 108 ? -23.136 5.820 6.125 1.00 46.19 108 THR A N 1
ATOM 907 C CA . THR A 1 108 ? -23.843 7.071 6.439 1.00 46.19 108 THR A CA 1
ATOM 908 C C . THR A 1 108 ? -25.162 7.222 5.661 1.00 46.19 108 THR A C 1
ATOM 910 O O . THR A 1 108 ? -26.092 7.850 6.161 1.00 46.19 108 THR A O 1
ATOM 913 N N . GLN A 1 109 ? -25.310 6.607 4.479 1.00 46.28 109 GLN A N 1
ATOM 914 C CA . GLN A 1 109 ? -26.546 6.714 3.681 1.00 46.28 109 GLN A CA 1
ATOM 915 C C . GLN A 1 109 ? -27.649 5.727 4.101 1.00 46.28 109 GLN A C 1
ATOM 917 O O . GLN A 1 109 ? -28.831 6.060 4.012 1.00 46.28 109 GLN A O 1
ATOM 922 N N . ASN A 1 110 ? -27.299 4.549 4.627 1.00 44.69 110 ASN A N 1
ATOM 923 C CA . ASN A 1 110 ? -28.296 3.533 4.997 1.00 44.69 110 ASN A CA 1
ATOM 924 C C . ASN A 1 110 ? -29.057 3.843 6.300 1.00 44.69 110 ASN A C 1
ATOM 926 O O . ASN A 1 110 ? -30.136 3.298 6.518 1.00 44.69 110 ASN A O 1
ATOM 930 N N . ASN A 1 111 ? -28.552 4.759 7.132 1.00 47.38 111 ASN A N 1
ATOM 931 C CA . ASN A 1 111 ? -29.246 5.212 8.344 1.00 47.38 111 ASN A CA 1
ATOM 932 C C . ASN A 1 111 ? -30.199 6.396 8.106 1.00 47.38 111 ASN A C 1
ATOM 934 O O . ASN A 1 111 ? -30.894 6.809 9.031 1.00 47.38 111 ASN A O 1
ATOM 938 N N . PHE A 1 112 ? -30.256 6.945 6.887 1.00 45.84 112 PHE A N 1
ATOM 939 C CA . PHE A 1 112 ? -31.133 8.080 6.568 1.00 45.84 112 PHE A CA 1
ATOM 940 C C . PHE A 1 112 ? -32.457 7.664 5.902 1.00 45.84 112 PHE A C 1
ATOM 942 O O . PHE A 1 112 ? -33.374 8.475 5.801 1.00 45.84 112 PHE A O 1
ATOM 949 N N . ILE A 1 113 ? -32.588 6.405 5.460 1.00 50.38 113 ILE A N 1
ATOM 950 C CA . ILE A 1 113 ? -33.756 5.934 4.688 1.00 50.38 113 ILE A CA 1
ATOM 951 C C . ILE A 1 113 ? -34.750 5.119 5.543 1.00 50.38 113 ILE A C 1
ATOM 953 O O . ILE A 1 113 ? -35.898 4.932 5.149 1.00 50.38 113 ILE A O 1
ATOM 957 N N . SER A 1 114 ? -34.383 4.694 6.753 1.00 47.16 114 SER A N 1
ATOM 958 C CA . SER A 1 114 ? -35.224 3.818 7.589 1.00 47.16 114 SER A CA 1
ATOM 959 C C . SER A 1 114 ? -36.103 4.528 8.633 1.00 47.16 114 SER A C 1
ATOM 961 O O . SER A 1 114 ? -36.867 3.857 9.320 1.00 47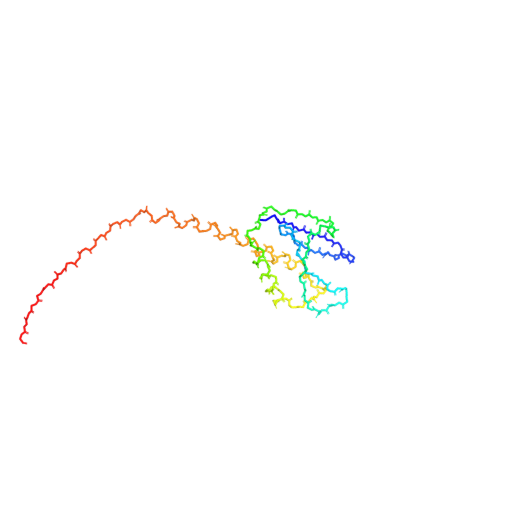.16 114 SER A O 1
ATOM 963 N N . SER A 1 115 ? -36.082 5.863 8.737 1.00 49.03 115 SER A N 1
ATOM 964 C CA . SER A 1 115 ? -36.856 6.608 9.751 1.00 49.03 115 SER A CA 1
ATOM 965 C C . SER A 1 115 ? -38.110 7.338 9.245 1.00 49.03 115 SER A C 1
ATOM 967 O O . SER A 1 115 ? -38.806 7.939 10.055 1.00 49.03 115 SER A O 1
ATOM 969 N N . ASN A 1 116 ? -38.470 7.241 7.957 1.00 47.62 116 ASN A N 1
ATOM 970 C CA . ASN A 1 116 ? -39.670 7.907 7.409 1.00 47.62 116 ASN A CA 1
ATOM 971 C C . ASN A 1 116 ? -40.759 6.966 6.856 1.00 47.62 116 ASN A C 1
ATOM 973 O O . ASN A 1 116 ? -41.716 7.440 6.252 1.00 47.62 116 ASN A O 1
ATOM 977 N N . LEU A 1 117 ? -40.677 5.648 7.086 1.00 47.34 117 LEU A N 1
ATOM 978 C CA . LEU A 1 117 ? -41.704 4.691 6.630 1.00 47.34 117 LEU A CA 1
ATOM 979 C C . LEU A 1 117 ? -42.653 4.205 7.743 1.00 47.34 117 LEU A C 1
ATOM 981 O O . LEU A 1 117 ? -43.214 3.117 7.657 1.00 47.34 117 LEU A O 1
ATOM 985 N N . ILE A 1 118 ? -42.854 5.019 8.786 1.00 50.66 118 ILE A N 1
ATOM 986 C CA . ILE A 1 118 ? -43.889 4.806 9.812 1.00 50.66 118 ILE A CA 1
ATOM 987 C C . ILE A 1 118 ? -44.641 6.120 10.058 1.00 50.66 118 ILE A C 1
ATOM 989 O O . ILE A 1 118 ? -44.560 6.692 11.135 1.00 50.66 118 ILE A O 1
ATOM 993 N N . GLN A 1 119 ? -45.357 6.632 9.057 1.00 47.38 119 GLN A N 1
ATOM 994 C CA . GLN A 1 119 ? -46.519 7.514 9.267 1.00 47.38 119 GLN A CA 1
ATOM 995 C C . GLN A 1 119 ? -47.183 7.823 7.925 1.00 47.38 119 GLN A C 1
ATOM 997 O O . GLN A 1 119 ? -46.891 8.820 7.276 1.00 47.38 119 GLN A O 1
ATOM 1002 N N . GLY A 1 120 ? -48.077 6.948 7.471 1.00 42.22 120 GLY A N 1
ATOM 1003 C CA . GLY A 1 120 ? -48.759 7.211 6.210 1.00 42.22 120 GLY A CA 1
ATOM 1004 C C . GLY A 1 120 ? -49.744 6.143 5.785 1.00 42.22 120 GLY A C 1
ATOM 1005 O O . GLY A 1 120 ? -49.523 5.479 4.786 1.00 42.22 120 GLY A O 1
ATOM 1006 N N . GLY A 1 121 ? -50.853 6.034 6.512 1.00 39.56 121 GLY A N 1
ATOM 1007 C CA . GLY A 1 121 ? -52.125 5.725 5.863 1.00 39.56 121 GLY A CA 1
ATOM 1008 C C . GLY A 1 121 ? -52.472 4.251 5.712 1.00 39.56 121 GLY A C 1
ATOM 1009 O O . GLY A 1 121 ? -52.256 3.626 4.681 1.00 39.56 121 GLY A O 1
ATOM 1010 N N . VAL A 1 122 ? -53.192 3.763 6.716 1.00 50.91 122 VAL A N 1
ATOM 1011 C CA . VAL A 1 122 ? -54.335 2.873 6.507 1.00 50.91 122 VAL A CA 1
ATOM 1012 C C . VAL A 1 122 ? -55.212 3.448 5.387 1.00 50.91 122 VAL A C 1
ATOM 1014 O O . VAL A 1 122 ? -55.845 4.479 5.592 1.00 50.91 122 VAL A O 1
ATOM 1017 N N . ILE A 1 123 ? -55.294 2.780 4.237 1.00 46.66 123 ILE A N 1
ATOM 1018 C CA . ILE A 1 123 ? -56.481 2.831 3.374 1.00 46.66 123 ILE A CA 1
ATOM 1019 C C . ILE A 1 123 ? -56.774 1.399 2.938 1.00 46.66 123 ILE A C 1
ATOM 1021 O O . ILE A 1 123 ? -56.164 0.858 2.019 1.00 46.66 123 ILE A O 1
ATOM 1025 N N . GLY A 1 124 ? -57.706 0.772 3.654 1.00 50.62 124 GLY A N 1
ATOM 1026 C CA . GLY A 1 124 ? -58.372 -0.427 3.179 1.00 50.62 124 GLY A CA 1
ATOM 1027 C C . GLY A 1 124 ? -59.282 -0.069 2.009 1.00 50.62 124 GLY A C 1
ATOM 1028 O O . GLY A 1 124 ? -60.073 0.868 2.100 1.00 50.62 124 GLY A O 1
ATOM 1029 N N . ILE A 1 125 ? -59.192 -0.836 0.927 1.00 50.44 125 ILE A N 1
ATOM 1030 C CA . ILE A 1 125 ? -60.241 -0.891 -0.089 1.00 50.44 125 ILE A CA 1
ATOM 1031 C C . ILE A 1 125 ? -60.756 -2.325 -0.106 1.00 50.44 125 ILE A C 1
ATOM 1033 O O . ILE A 1 125 ? -60.144 -3.234 -0.659 1.00 50.44 125 ILE A O 1
ATOM 1037 N N . ILE A 1 126 ? -61.891 -2.501 0.566 1.00 55.47 126 ILE A N 1
ATOM 1038 C CA . ILE A 1 126 ? -62.814 -3.613 0.373 1.00 55.47 126 ILE A CA 1
ATOM 1039 C C . ILE A 1 126 ? -63.650 -3.255 -0.860 1.00 55.47 126 ILE A C 1
ATOM 1041 O O . ILE A 1 126 ? -64.399 -2.284 -0.822 1.00 55.47 126 ILE A O 1
ATOM 1045 N N . LEU A 1 127 ? -63.547 -4.040 -1.929 1.00 49.31 127 LEU A N 1
ATOM 1046 C CA . LEU A 1 127 ? -64.545 -4.110 -3.004 1.00 49.31 127 LEU A CA 1
ATOM 1047 C C . LEU A 1 127 ? -64.784 -5.603 -3.266 1.00 49.31 127 LEU A C 1
ATOM 1049 O O . LEU A 1 127 ? -63.967 -6.274 -3.884 1.00 49.31 127 LEU A O 1
ATOM 1053 N N . SER A 1 128 ? -65.665 -6.228 -2.485 1.00 44.00 128 SER A N 1
ATOM 1054 C CA . SER A 1 128 ? -67.095 -6.419 -2.777 1.00 44.00 128 SER A CA 1
ATOM 1055 C C . SER A 1 128 ? -67.328 -7.327 -3.986 1.00 44.00 128 SER A C 1
ATOM 1057 O O . SER A 1 128 ? -67.269 -6.914 -5.142 1.00 44.00 128 SER A O 1
ATOM 1059 N N . THR A 1 129 ? -67.628 -8.579 -3.656 1.00 53.84 129 THR A N 1
ATOM 1060 C CA . THR A 1 129 ? -68.276 -9.602 -4.472 1.00 53.84 129 THR A CA 1
ATOM 1061 C C . THR A 1 129 ? -69.516 -9.058 -5.188 1.00 53.84 129 THR A C 1
ATOM 1063 O O . THR A 1 129 ? -70.454 -8.586 -4.550 1.00 53.84 129 THR A O 1
ATOM 1066 N N . GLY A 1 130 ? -69.537 -9.174 -6.517 1.00 49.88 130 GLY A N 1
ATOM 1067 C CA . GLY A 1 130 ? -70.693 -8.895 -7.366 1.00 49.88 130 GLY A CA 1
ATOM 1068 C C . GLY A 1 130 ? -71.056 -10.128 -8.185 1.00 49.88 130 GLY A C 1
ATOM 1069 O O . GLY A 1 130 ? -70.431 -10.417 -9.198 1.00 49.88 130 GLY A O 1
ATOM 1070 N N . PHE A 1 131 ? -72.045 -10.864 -7.684 1.00 57.00 131 PHE A N 1
ATOM 1071 C CA . PHE A 1 131 ? -72.864 -11.844 -8.399 1.00 57.00 131 PHE A CA 1
ATOM 1072 C C . PHE A 1 131 ? -73.655 -11.175 -9.546 1.00 57.00 131 PHE A C 1
ATOM 1074 O O . PHE A 1 131 ? -73.825 -9.959 -9.507 1.00 57.00 131 PHE A O 1
ATOM 1081 N N . VAL A 1 132 ? -74.250 -12.011 -10.422 1.00 53.19 132 VAL A N 1
ATOM 1082 C CA . VAL A 1 132 ? -75.424 -11.808 -11.326 1.00 53.19 132 VAL A CA 1
ATOM 1083 C C . VAL A 1 132 ? -75.063 -11.899 -12.821 1.00 53.19 132 VAL A C 1
ATOM 1085 O O . VAL A 1 132 ? -74.110 -11.264 -13.240 1.00 53.19 132 VAL A O 1
ATOM 1088 N N . VAL A 1 133 ? -75.757 -12.604 -13.731 1.00 52.09 133 VAL A N 1
ATOM 1089 C CA . VAL A 1 133 ? -76.837 -13.621 -13.761 1.00 52.09 133 VAL A CA 1
ATOM 1090 C C . VAL A 1 133 ? -76.828 -14.205 -15.197 1.00 52.09 133 VAL A C 1
ATOM 1092 O O . VAL A 1 133 ? -76.372 -13.558 -16.136 1.00 52.09 133 VAL A O 1
ATOM 1095 N N . LEU A 1 134 ? -77.336 -15.433 -15.321 1.00 54.59 134 LEU A N 1
ATOM 1096 C CA . LEU A 1 134 ? -77.765 -16.186 -16.511 1.00 54.59 134 LEU A CA 1
ATOM 1097 C C . LEU A 1 134 ? -78.322 -15.380 -17.704 1.00 54.59 134 LEU A C 1
ATOM 1099 O O . LEU A 1 134 ? -79.075 -14.426 -17.520 1.00 54.59 134 LEU A O 1
ATOM 1103 N N . GLY A 1 135 ? -78.131 -15.911 -18.917 1.00 57.91 135 GLY A N 1
ATOM 1104 C CA . GLY A 1 135 ? -78.992 -15.576 -20.049 1.00 57.91 135 GLY A CA 1
ATOM 1105 C C . GLY A 1 135 ? -78.693 -16.318 -21.355 1.00 57.91 135 GLY A C 1
ATOM 1106 O O . GLY A 1 135 ? -77.865 -15.838 -22.116 1.00 57.91 135 GLY A O 1
ATOM 1107 N N . TRP A 1 136 ? -79.480 -17.381 -21.589 1.00 53.59 136 TRP A N 1
ATOM 1108 C CA . TRP A 1 136 ? -79.889 -18.000 -22.868 1.00 53.59 136 TRP A CA 1
ATOM 1109 C C . TRP A 1 136 ? -78.872 -18.806 -23.685 1.00 53.59 136 TRP A C 1
ATOM 1111 O O . TRP A 1 136 ? -77.893 -18.237 -24.207 1.00 53.59 136 TRP A O 1
#

Secondary structure (DSSP, 8-state):
-EEEEEEEE-STTPEEEEEEETTEEEEE----TT-TTSBP-EEEE--GGG-SEEEEEEEE----HHHHHHHHHHHHHHS-B--TTTTHHHHHHHHHHHHHHHHHHHHHHHTSSSSSSSSS----------------

pLDDT: mean 79.88, std 19.43, range [39.56, 97.94]

Radius of gyration: 27.11 Å; chains: 1; bounding box: 98×30×36 Å

Sequence (136 aa):
MEVYIGTYSLLGNLEHQAIKIGKYWFEVVGNNKKQNGCNNKIDLHEFDSNYINIKKLNFLCDRTYNEILEFNDKWLEDHPTYSIFQDNCQLYVRDILKFINQSHIHVTQNNFISSNLIQGGVIGIILSTGFVVLGW

Foldseek 3Di:
DWKKKFWDDDPDPDIAIWMDADQKIWFFDDPDPPFFFAFIDIDIDRDPVRGPDIGTDPDHFPDDPVNLVVVRVVVSVVVGGDHPPDNVRVVVVVVVVVVRVVVVVVVVVVVVPPPPPPDDDDDDDDDDDDDDDDDD